Protein AF-O86980-F1 (afdb_monomer_lite)

pLDDT: mean 84.99, std 16.44, range [34.28, 98.44]

InterPro domains:
  IPR008331 Ferritin/DPS domain [PF00210] (1-102)
  IPR009040 Ferritin-like diiron domain [PS50905] (1-106)
  IPR009078 Ferritin-like superfamily [SSF47240] (1-100)
  IPR012347 Ferritin-like [G3DSA:1.20.1260.10] (1-104)

Radius of gyration: 15.47 Å; chains: 1; bounding box: 39×22×38 Å

Secondary structure (DSSP, 8-state):
-HHHHHHHHHHHHHHHHTT-HHHHHHHHHHHHHHHHHHHHHHHHHHTTT-----PPPPPPP---SSHHHHHHHHHHHHHHHHHHHHHHHHHHHHHT---TTSS---

Organism: Mycobacterium tuberculosis (NCBI:txid1773)

Foldseek 3Di:
DQLLLVQLQLLLVVCVVVVNNVSSVVSPVVSVLVVVVVVVVVVVCVVVVHDDDDDDHDDYDNDDPDNVVSVVVNVVVVVVVVVVLVVVCVVCVVVVDDPSPPSDPD

Structure (mmCIF, N/CA/C/O backbone):
data_AF-O86980-F1
#
_entry.id   AF-O86980-F1
#
loop_
_atom_site.group_PDB
_atom_site.id
_atom_site.type_symbol
_atom_site.label_atom_id
_atom_site.label_alt_id
_atom_site.label_comp_id
_atom_site.label_asym_id
_atom_site.label_entity_id
_atom_site.label_seq_id
_atom_site.pdbx_PDB_ins_code
_atom_site.Cartn_x
_atom_site.Cartn_y
_atom_site.Cartn_z
_atom_site.occupancy
_atom_site.B_iso_or_equiv
_atom_site.auth_seq_id
_atom_site.auth_comp_id
_atom_site.auth_asym_id
_atom_site.auth_atom_id
_atom_site.pdbx_PDB_model_num
ATOM 1 N N . GLU A 1 1 ? 2.828 -3.071 -5.930 1.00 89.06 1 GLU A N 1
ATOM 2 C CA . GLU A 1 1 ? 3.318 -1.921 -5.138 1.00 89.06 1 GLU A CA 1
ATOM 3 C C . GLU A 1 1 ? 2.325 -0.762 -5.034 1.00 89.06 1 GLU A C 1
ATOM 5 O O . GLU A 1 1 ? 1.699 -0.651 -3.992 1.00 89.06 1 GLU A O 1
ATOM 10 N N . PHE A 1 2 ? 2.059 0.064 -6.061 1.00 93.50 2 PHE A N 1
ATOM 11 C CA . PHE A 1 2 ? 1.147 1.223 -5.888 1.00 93.50 2 PHE A CA 1
ATOM 12 C C . PHE A 1 2 ? -0.285 0.863 -5.442 1.00 93.50 2 PHE A C 1
ATOM 14 O O . PHE A 1 2 ? -0.807 1.479 -4.514 1.00 93.50 2 PHE A O 1
ATOM 21 N N . THR A 1 3 ? -0.910 -0.154 -6.048 1.00 95.06 3 THR A N 1
ATOM 22 C CA . THR A 1 3 ? -2.221 -0.657 -5.594 1.00 95.06 3 THR A CA 1
ATOM 23 C C . THR A 1 3 ? -2.150 -1.201 -4.158 1.00 95.06 3 THR A C 1
ATOM 25 O O . THR A 1 3 ? -3.076 -0.989 -3.380 1.00 95.06 3 THR A O 1
ATOM 28 N N . ALA A 1 4 ? -1.047 -1.861 -3.779 1.00 93.94 4 ALA A N 1
ATOM 29 C CA . ALA A 1 4 ? -0.853 -2.392 -2.426 1.00 93.94 4 ALA A CA 1
ATOM 30 C C . ALA A 1 4 ? -0.746 -1.258 -1.396 1.00 93.94 4 ALA A C 1
ATOM 32 O O . ALA A 1 4 ? -1.490 -1.255 -0.419 1.00 93.94 4 ALA A O 1
ATOM 33 N N . ALA A 1 5 ? 0.057 -0.227 -1.683 1.00 95.75 5 ALA A N 1
ATOM 34 C CA . ALA A 1 5 ? 0.142 0.981 -0.868 1.00 95.75 5 ALA A CA 1
ATOM 35 C C . ALA A 1 5 ? -1.244 1.610 -0.6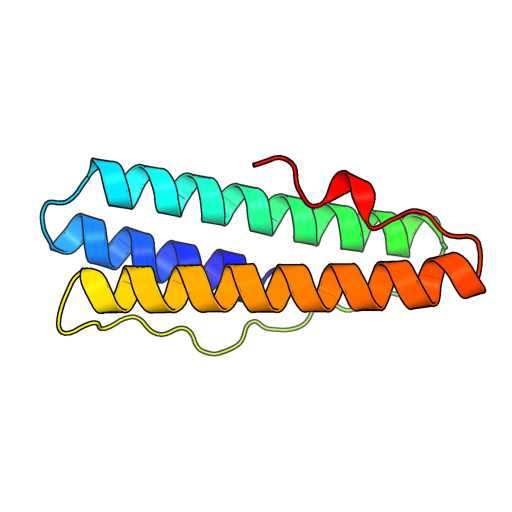44 1.00 95.75 5 ALA A C 1
ATOM 37 O O . ALA A 1 5 ? -1.627 1.900 0.489 1.00 95.75 5 ALA A O 1
ATOM 38 N N . GLN A 1 6 ? -2.036 1.759 -1.711 1.00 97.81 6 GLN A N 1
ATOM 39 C CA . GLN A 1 6 ? -3.392 2.304 -1.617 1.00 97.81 6 GLN A CA 1
ATOM 40 C C . GLN A 1 6 ? -4.332 1.398 -0.800 1.00 97.81 6 GLN A C 1
ATOM 42 O O . GLN A 1 6 ? -5.160 1.897 -0.036 1.00 97.81 6 GLN A O 1
ATOM 47 N N . GLN A 1 7 ? -4.216 0.073 -0.933 1.00 97.69 7 GLN A N 1
ATOM 48 C CA . GLN A 1 7 ? -5.035 -0.876 -0.178 1.00 97.69 7 GLN A CA 1
ATOM 49 C C . GLN A 1 7 ? -4.678 -0.875 1.314 1.00 97.69 7 GLN A C 1
ATOM 51 O O . GLN A 1 7 ? -5.585 -0.942 2.146 1.00 97.69 7 GLN A O 1
ATOM 56 N N . TYR A 1 8 ? -3.398 -0.730 1.665 1.00 97.88 8 TYR A N 1
ATOM 57 C CA . TYR A 1 8 ? -2.967 -0.584 3.054 1.00 97.88 8 TYR A CA 1
ATOM 58 C C . TYR A 1 8 ? -3.456 0.721 3.684 1.00 97.88 8 TYR A C 1
ATOM 60 O O . TYR A 1 8 ? -3.866 0.698 4.843 1.00 97.88 8 TYR A O 1
ATOM 68 N N . VAL A 1 9 ? -3.548 1.824 2.928 1.00 98.25 9 VAL A N 1
ATOM 69 C CA . VAL A 1 9 ? -4.237 3.037 3.412 1.00 98.25 9 VAL A CA 1
ATOM 70 C C . VAL A 1 9 ? -5.703 2.740 3.738 1.00 98.25 9 VAL A C 1
ATOM 72 O O . VAL A 1 9 ? -6.174 3.114 4.809 1.00 98.25 9 VAL A O 1
ATOM 75 N N . ALA A 1 10 ? -6.428 2.041 2.859 1.00 98.06 10 ALA A N 1
ATOM 76 C CA . ALA A 1 10 ? -7.835 1.706 3.102 1.00 98.06 10 ALA A CA 1
ATOM 77 C C . ALA A 1 10 ? -8.020 0.800 4.336 1.00 98.06 10 ALA A C 1
ATOM 79 O O . ALA A 1 10 ? -8.935 1.010 5.132 1.00 98.06 10 ALA A O 1
ATOM 80 N N . ILE A 1 11 ? -7.123 -0.172 4.531 1.00 98.19 11 ILE A N 1
ATOM 81 C CA . ILE A 1 11 ? -7.106 -1.040 5.717 1.00 98.19 11 ILE A CA 1
ATOM 82 C C . ILE A 1 11 ? -6.794 -0.234 6.987 1.00 98.19 11 ILE A C 1
ATOM 84 O O . ILE A 1 11 ? -7.459 -0.418 8.007 1.00 98.19 11 ILE A O 1
ATOM 88 N N . ALA A 1 12 ? -5.822 0.679 6.932 1.00 97.94 12 ALA A N 1
ATOM 89 C CA . ALA A 1 12 ? -5.467 1.538 8.058 1.00 97.94 12 ALA A CA 1
ATOM 90 C C . ALA A 1 12 ? -6.640 2.423 8.493 1.00 97.94 12 ALA A C 1
ATOM 92 O O . ALA A 1 12 ? -6.957 2.471 9.679 1.00 97.94 12 ALA A O 1
ATOM 93 N N . VAL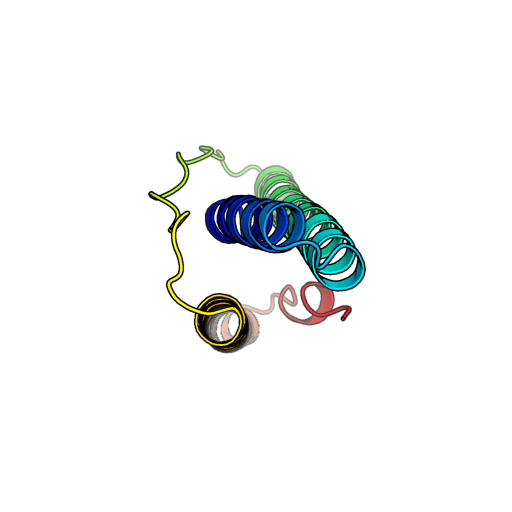 A 1 13 ? -7.321 3.061 7.534 1.00 98.19 13 VAL A N 1
ATOM 94 C CA . VAL A 1 13 ? -8.513 3.887 7.788 1.00 98.19 13 VAL A CA 1
ATOM 95 C C . VAL A 1 13 ? -9.633 3.062 8.420 1.00 98.19 13 VAL A C 1
ATOM 97 O O . VAL A 1 13 ? -10.267 3.523 9.366 1.00 98.19 13 VAL A O 1
ATOM 100 N N . TYR A 1 14 ? -9.854 1.833 7.945 1.00 98.12 14 TYR A N 1
ATOM 101 C CA . TYR A 1 14 ? -10.825 0.932 8.560 1.00 98.12 14 TYR A CA 1
ATOM 102 C C . TYR A 1 14 ? -10.480 0.645 10.031 1.00 98.12 14 TYR A C 1
ATOM 104 O O . TYR A 1 14 ? -11.333 0.816 10.899 1.00 98.12 14 TYR A O 1
ATOM 112 N N . PHE A 1 15 ? -9.232 0.283 10.346 1.00 98.00 15 PHE A N 1
ATOM 113 C CA . PHE A 1 15 ? -8.835 0.039 11.738 1.00 98.00 15 PHE A CA 1
ATOM 114 C C . PHE A 1 15 ? -8.929 1.280 12.624 1.00 98.00 15 PHE A C 1
ATOM 116 O O . PHE A 1 15 ? -9.276 1.159 13.797 1.00 98.00 15 PHE A O 1
ATOM 123 N N . ASP A 1 16 ? -8.652 2.460 12.077 1.00 97.19 16 ASP A N 1
ATOM 124 C CA . ASP A 1 16 ? -8.793 3.723 12.802 1.00 97.19 16 ASP A CA 1
ATOM 125 C C . ASP A 1 16 ? -10.269 4.002 13.135 1.00 97.19 16 ASP A C 1
ATOM 127 O O . ASP A 1 16 ? -10.588 4.427 14.242 1.00 97.19 16 ASP A O 1
ATOM 131 N N . SER A 1 17 ? -11.185 3.669 12.215 1.00 96.94 17 SER A N 1
ATOM 132 C CA . SER A 1 17 ? -12.634 3.790 12.437 1.00 96.94 17 SER A CA 1
ATOM 133 C C . SER A 1 17 ? -13.217 2.780 13.434 1.00 96.94 17 SER A C 1
ATOM 135 O O . SER A 1 17 ? -14.286 3.025 13.984 1.00 96.94 17 SER A O 1
ATOM 137 N N . GLU A 1 18 ? -12.512 1.676 13.692 1.00 96.94 18 GLU A N 1
ATOM 138 C CA . GLU A 1 18 ? -12.905 0.614 14.632 1.00 96.94 18 GLU A CA 1
ATOM 139 C C . GLU A 1 18 ? -12.207 0.744 16.003 1.00 96.94 18 GLU A C 1
ATOM 141 O O . GLU A 1 18 ? -12.162 -0.219 16.770 1.00 96.94 18 GLU A O 1
ATOM 146 N N . ASP A 1 19 ? -11.622 1.908 16.315 1.00 97.19 19 ASP A N 1
ATOM 147 C CA . ASP A 1 19 ? -10.871 2.171 17.552 1.00 97.19 19 ASP A CA 1
ATOM 148 C C . ASP A 1 19 ? -9.677 1.208 17.771 1.00 97.19 19 ASP A C 1
ATOM 150 O O . ASP A 1 19 ? -9.318 0.852 18.899 1.00 97.19 19 ASP A O 1
ATOM 154 N N . LEU A 1 20 ? -9.007 0.798 16.684 1.00 96.00 20 LEU A N 1
ATOM 155 C CA . LEU A 1 20 ? -7.831 -0.088 16.684 1.00 96.00 20 LEU A CA 1
ATOM 156 C C . LEU A 1 20 ? -6.549 0.650 16.229 1.00 96.00 20 LEU A C 1
ATOM 158 O O . LEU A 1 20 ? -5.912 0.261 15.242 1.00 96.00 20 LEU A O 1
ATOM 162 N N . PRO A 1 21 ? -6.087 1.679 16.966 1.00 96.56 21 PRO A N 1
ATOM 163 C CA . PRO A 1 21 ? -5.065 2.624 16.499 1.00 96.56 21 PRO A CA 1
ATOM 164 C C . PRO A 1 21 ? -3.684 1.996 16.272 1.00 96.56 21 PRO A C 1
ATOM 166 O O . PRO A 1 21 ? -2.915 2.453 15.429 1.00 96.56 21 PRO A O 1
ATOM 169 N N . GLN A 1 22 ? -3.350 0.926 16.999 1.00 97.44 22 GLN A N 1
ATOM 170 C CA . GLN A 1 22 ? -2.064 0.241 16.830 1.00 97.44 22 GLN A CA 1
ATOM 171 C C . GLN A 1 22 ? -2.001 -0.518 15.500 1.00 97.44 22 GLN A C 1
ATOM 173 O O . GLN A 1 22 ? -0.959 -0.514 14.845 1.00 97.44 22 GLN A O 1
ATOM 178 N N . LEU A 1 23 ? -3.120 -1.122 15.083 1.00 95.81 23 LEU A N 1
ATOM 179 C CA . LEU A 1 23 ? -3.232 -1.758 13.772 1.00 95.81 23 LEU A CA 1
ATOM 180 C C . LEU A 1 23 ? -3.272 -0.698 12.672 1.00 95.81 23 LEU A C 1
ATOM 182 O O . LEU A 1 23 ? -2.540 -0.823 11.695 1.00 95.81 23 LEU A O 1
ATOM 186 N N . ALA A 1 24 ? -4.035 0.382 12.864 1.00 97.94 24 ALA A N 1
ATOM 187 C CA . ALA A 1 24 ? -4.062 1.499 11.923 1.00 97.94 24 ALA A CA 1
ATOM 188 C C . ALA A 1 24 ? -2.653 2.057 11.665 1.00 97.94 24 ALA A C 1
ATOM 190 O O . ALA A 1 24 ? -2.218 2.150 10.519 1.00 97.94 24 ALA A O 1
ATOM 191 N N . LYS A 1 25 ? -1.890 2.337 12.731 1.00 98.12 25 LYS A N 1
ATOM 192 C CA . LYS A 1 25 ? -0.504 2.815 12.637 1.00 98.12 25 LYS A CA 1
ATOM 193 C C . LYS A 1 25 ? 0.390 1.863 11.841 1.00 98.12 25 LYS A C 1
ATOM 195 O O . LYS A 1 25 ? 1.172 2.331 11.018 1.00 98.12 25 LYS A O 1
ATOM 200 N N . HIS A 1 26 ? 0.282 0.558 12.088 1.00 96.75 26 HIS A N 1
ATOM 201 C CA . HIS A 1 26 ? 1.053 -0.449 11.363 1.00 96.75 26 HIS A CA 1
ATOM 202 C C . HIS A 1 26 ? 0.725 -0.444 9.862 1.00 96.75 26 HIS A C 1
ATOM 204 O O . HIS A 1 26 ? 1.629 -0.397 9.033 1.00 96.75 26 HIS A O 1
ATOM 210 N N . PHE A 1 27 ? -0.555 -0.399 9.489 1.00 97.38 27 PHE A N 1
ATOM 211 C CA . PHE A 1 27 ? -0.936 -0.376 8.076 1.00 97.38 27 PHE A CA 1
ATOM 212 C C . PHE A 1 27 ? -0.616 0.953 7.380 1.00 97.38 27 PHE A C 1
ATOM 214 O O . PHE A 1 27 ? -0.279 0.954 6.198 1.00 97.38 27 PHE A O 1
ATOM 221 N N . TYR A 1 28 ? -0.608 2.079 8.100 1.00 98.44 28 TYR A N 1
ATOM 222 C CA . TYR A 1 28 ? -0.077 3.331 7.556 1.00 98.44 28 TYR A CA 1
ATOM 223 C C . TYR A 1 28 ? 1.427 3.247 7.261 1.00 98.44 28 TYR A C 1
ATOM 225 O O . TYR A 1 28 ? 1.857 3.759 6.227 1.00 98.44 28 TYR A O 1
ATOM 233 N N . SER A 1 29 ? 2.236 2.606 8.117 1.00 97.50 29 SER A N 1
ATOM 234 C CA . SER A 1 29 ? 3.662 2.412 7.813 1.00 97.50 29 SER A CA 1
ATOM 235 C C . SER A 1 29 ? 3.870 1.459 6.636 1.00 97.50 29 SER A C 1
ATOM 237 O O . SER A 1 29 ? 4.6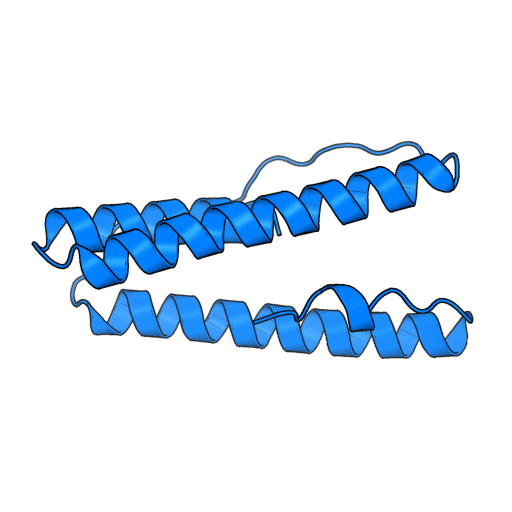34 1.796 5.736 1.00 97.50 29 SER A O 1
ATOM 239 N N . GLN A 1 30 ? 3.116 0.356 6.576 1.00 94.62 30 GLN A N 1
ATOM 240 C CA . GLN A 1 30 ? 3.150 -0.578 5.442 1.00 94.62 30 GLN A CA 1
ATOM 241 C C . GLN A 1 30 ? 2.791 0.117 4.117 1.00 94.62 30 GLN A C 1
ATOM 243 O O . GLN A 1 30 ? 3.460 -0.065 3.105 1.00 94.62 30 GLN A O 1
ATOM 248 N N . ALA A 1 31 ? 1.793 1.008 4.115 1.00 96.38 31 ALA A N 1
ATOM 249 C CA . ALA A 1 31 ? 1.450 1.789 2.926 1.00 96.38 31 ALA A CA 1
ATOM 250 C C . ALA A 1 31 ? 2.607 2.676 2.425 1.00 96.38 31 ALA A C 1
ATOM 252 O O . ALA A 1 31 ? 2.795 2.840 1.217 1.00 96.38 31 ALA A O 1
ATOM 253 N N . VAL A 1 32 ? 3.377 3.268 3.343 1.00 97.44 32 VAL A N 1
ATOM 254 C CA . VAL A 1 32 ? 4.547 4.091 3.000 1.00 97.44 32 VAL A CA 1
ATOM 255 C C . VAL A 1 32 ? 5.685 3.226 2.461 1.00 97.44 32 VAL A C 1
ATOM 257 O O . VAL A 1 32 ? 6.310 3.614 1.474 1.00 97.44 32 VAL A O 1
ATOM 260 N N . GLU A 1 33 ? 5.931 2.067 3.068 1.00 91.94 33 GLU A N 1
ATOM 261 C CA . GLU A 1 33 ? 6.931 1.097 2.607 1.00 91.94 33 GLU A CA 1
ATOM 262 C C . GLU A 1 33 ? 6.646 0.647 1.172 1.00 91.94 33 GLU A C 1
ATOM 264 O O . GLU A 1 33 ? 7.497 0.829 0.301 1.00 91.94 33 GLU A O 1
ATOM 269 N N . GLU A 1 34 ? 5.417 0.226 0.866 1.00 91.69 34 GLU A N 1
ATOM 270 C CA . GLU A 1 34 ? 5.066 -0.198 -0.496 1.00 91.69 34 GLU A CA 1
ATOM 271 C C . GLU A 1 34 ? 5.149 0.925 -1.523 1.00 91.69 34 GLU A C 1
ATOM 273 O O . GLU A 1 34 ? 5.519 0.727 -2.686 1.00 91.69 34 GLU A O 1
ATOM 278 N N . ARG A 1 35 ? 4.833 2.153 -1.107 1.00 94.12 35 ARG A N 1
ATOM 279 C CA . ARG A 1 35 ? 5.034 3.311 -1.972 1.00 94.12 35 ARG A CA 1
ATOM 280 C C . ARG A 1 35 ? 6.522 3.515 -2.258 1.00 94.12 35 ARG A C 1
ATOM 282 O O . ARG A 1 35 ? 6.871 3.839 -3.391 1.00 94.12 35 ARG A O 1
ATOM 289 N N . ASN A 1 36 ? 7.393 3.337 -1.268 1.00 90.94 36 ASN A N 1
ATOM 290 C CA . ASN A 1 36 ? 8.837 3.438 -1.460 1.00 90.94 36 ASN A CA 1
ATOM 291 C C . ASN A 1 36 ? 9.357 2.321 -2.374 1.00 90.94 36 ASN A C 1
ATOM 293 O O . ASN A 1 36 ? 10.141 2.622 -3.273 1.00 90.94 36 ASN A O 1
ATOM 297 N N . HIS A 1 37 ? 8.860 1.088 -2.239 1.00 87.44 37 HIS A N 1
ATOM 298 C CA . HIS A 1 37 ? 9.172 -0.012 -3.159 1.00 87.44 37 HIS A CA 1
ATOM 299 C C . HIS A 1 37 ? 8.797 0.332 -4.604 1.00 87.44 37 HIS A C 1
ATOM 301 O O . HIS A 1 37 ? 9.615 0.202 -5.517 1.00 87.44 37 HIS A O 1
ATOM 307 N N . ALA A 1 38 ? 7.592 0.870 -4.819 1.00 90.69 38 ALA A N 1
ATOM 308 C CA . ALA A 1 38 ? 7.158 1.318 -6.139 1.00 90.69 38 ALA A CA 1
ATOM 309 C C . ALA A 1 38 ? 8.099 2.387 -6.723 1.00 90.69 38 ALA A C 1
ATOM 311 O O . ALA A 1 38 ? 8.464 2.332 -7.897 1.00 90.69 38 ALA A O 1
ATOM 312 N N . MET A 1 39 ? 8.526 3.350 -5.899 1.00 92.88 39 MET A N 1
ATOM 313 C CA . MET A 1 39 ? 9.455 4.399 -6.325 1.00 92.88 39 MET A CA 1
ATOM 314 C C . MET A 1 39 ? 10.855 3.858 -6.634 1.00 92.88 39 MET A C 1
ATOM 316 O O . MET A 1 39 ? 11.477 4.323 -7.587 1.00 92.88 39 MET A O 1
ATOM 320 N N . MET A 1 40 ? 11.339 2.868 -5.879 1.0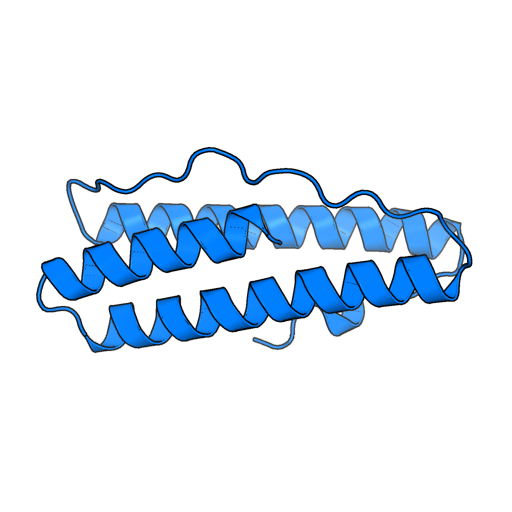0 87.38 40 MET A N 1
ATOM 321 C CA . MET A 1 40 ? 12.604 2.186 -6.171 1.00 87.38 40 MET A CA 1
ATOM 322 C C . MET A 1 40 ? 12.558 1.492 -7.536 1.00 87.38 40 MET A C 1
ATOM 324 O O . MET A 1 40 ? 13.496 1.635 -8.318 1.00 87.38 40 MET A O 1
ATOM 328 N N . LEU A 1 41 ? 11.453 0.812 -7.863 1.00 85.88 41 LEU A N 1
ATOM 329 C CA . LEU A 1 41 ? 11.268 0.187 -9.176 1.00 85.88 41 LEU A CA 1
ATOM 330 C C . LEU A 1 41 ? 11.253 1.226 -10.305 1.00 85.88 41 LEU A C 1
ATOM 332 O O . LEU A 1 41 ? 11.896 1.030 -11.334 1.00 85.88 41 LEU A O 1
ATOM 336 N N . VAL A 1 42 ? 10.558 2.350 -10.112 1.00 89.75 42 VAL A N 1
ATOM 337 C CA . VAL A 1 42 ? 10.552 3.452 -11.087 1.00 89.75 42 VAL A CA 1
ATOM 338 C C . VAL A 1 42 ? 11.970 3.967 -11.328 1.00 89.75 42 VAL A C 1
ATOM 340 O O . VAL A 1 42 ? 12.377 4.080 -12.483 1.00 89.75 42 VAL A O 1
ATOM 343 N N . GLN A 1 43 ? 12.735 4.235 -10.266 1.00 87.75 43 GLN A N 1
ATOM 344 C CA . GLN A 1 43 ? 14.115 4.708 -10.395 1.00 87.75 43 GLN A CA 1
ATOM 345 C C . GLN A 1 43 ? 14.987 3.691 -11.137 1.00 87.75 43 GLN A C 1
ATOM 347 O O . GLN A 1 43 ? 15.696 4.052 -12.068 1.00 87.75 43 GLN A O 1
ATOM 352 N N . HIS A 1 44 ? 14.865 2.412 -10.790 1.00 84.12 44 HIS A N 1
ATOM 353 C CA . HIS A 1 44 ? 15.607 1.333 -11.431 1.00 84.12 44 HIS A CA 1
ATOM 354 C C . HIS A 1 44 ? 15.369 1.247 -12.950 1.00 84.12 44 HIS A C 1
ATOM 356 O O . HIS A 1 44 ? 16.301 0.974 -13.710 1.00 84.12 44 HIS A O 1
ATOM 362 N N . LEU A 1 45 ? 14.126 1.458 -13.397 1.00 87.69 45 LEU A N 1
ATOM 363 C CA . LEU A 1 45 ? 13.783 1.478 -14.822 1.00 87.69 45 LEU A CA 1
ATOM 364 C C . LEU A 1 45 ? 14.353 2.719 -15.521 1.00 87.69 45 LEU A C 1
ATOM 366 O O . LEU A 1 45 ? 14.868 2.612 -16.633 1.00 87.69 45 LEU A O 1
ATOM 370 N N . LEU A 1 46 ? 14.294 3.882 -14.865 1.00 88.56 46 LEU A N 1
ATOM 371 C CA . LEU A 1 46 ? 14.874 5.121 -15.388 1.00 88.56 46 LEU A CA 1
A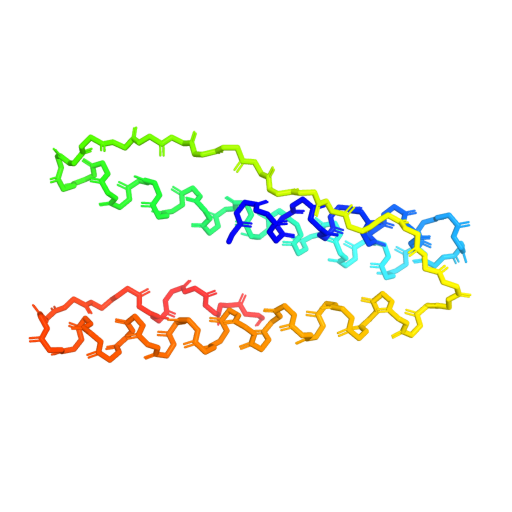TOM 372 C C . LEU A 1 46 ? 16.398 5.026 -15.528 1.00 88.56 46 LEU A C 1
ATOM 374 O O . LEU A 1 46 ? 16.933 5.469 -16.539 1.00 88.56 46 LEU A O 1
ATOM 378 N N . ASP A 1 47 ? 17.085 4.385 -14.577 1.00 88.44 47 ASP A N 1
ATOM 379 C CA . ASP A 1 47 ? 18.539 4.160 -14.618 1.00 88.44 47 ASP A CA 1
ATOM 380 C C . ASP A 1 47 ? 18.978 3.267 -15.798 1.00 88.44 47 ASP A C 1
ATOM 382 O O . ASP A 1 47 ? 20.161 3.202 -16.128 1.00 88.44 47 ASP A O 1
ATOM 386 N N . ARG A 1 48 ? 18.029 2.578 -16.447 1.00 89.88 48 ARG A N 1
ATOM 387 C CA . ARG A 1 48 ? 18.226 1.751 -17.651 1.00 89.88 48 ARG A CA 1
ATOM 388 C C . ARG A 1 48 ? 17.789 2.458 -18.940 1.00 89.88 48 ARG A C 1
ATOM 390 O O . ARG A 1 48 ? 17.608 1.795 -19.959 1.00 89.88 48 ARG A O 1
ATOM 397 N N . ASP A 1 49 ? 17.577 3.775 -18.893 1.00 91.31 49 ASP A N 1
ATOM 398 C CA . ASP A 1 49 ? 17.079 4.601 -20.004 1.00 91.31 49 ASP A CA 1
ATOM 399 C C . ASP A 1 49 ? 15.735 4.108 -20.588 1.00 91.31 49 ASP A C 1
ATOM 401 O O . ASP A 1 49 ? 15.391 4.368 -21.747 1.00 91.31 49 ASP A O 1
ATOM 405 N N . LEU A 1 50 ? 14.932 3.399 -19.784 1.00 89.81 50 LEU A N 1
ATOM 406 C CA . LEU A 1 50 ? 13.608 2.942 -20.194 1.00 89.81 50 LEU A CA 1
ATOM 407 C C . LEU A 1 50 ? 12.582 4.063 -20.018 1.00 89.81 50 LEU A C 1
ATOM 409 O O . LEU A 1 50 ? 12.545 4.771 -19.010 1.00 89.81 50 LEU A O 1
ATOM 413 N N . ARG A 1 51 ? 11.675 4.199 -20.990 1.00 91.88 51 ARG A N 1
ATOM 414 C CA . ARG A 1 51 ? 10.517 5.085 -20.851 1.00 91.88 51 ARG A CA 1
ATOM 415 C C . ARG A 1 51 ? 9.520 4.462 -19.873 1.00 91.88 51 ARG A C 1
ATOM 417 O O . ARG A 1 51 ? 8.910 3.445 -20.189 1.00 91.88 51 ARG A O 1
ATOM 424 N N . VAL A 1 52 ? 9.323 5.105 -18.724 1.00 91.88 52 VAL A N 1
ATOM 425 C CA . VAL A 1 52 ? 8.388 4.653 -17.685 1.00 91.88 52 VAL A CA 1
ATOM 426 C C . VAL A 1 52 ? 7.056 5.393 -17.801 1.00 91.88 52 VAL A C 1
ATOM 428 O O . VAL A 1 52 ? 7.017 6.622 -17.835 1.00 91.88 52 VAL A O 1
ATOM 431 N N . GLU A 1 53 ? 5.959 4.642 -17.834 1.00 93.56 53 GLU A N 1
ATOM 432 C CA . GLU A 1 53 ? 4.601 5.151 -17.645 1.00 93.56 53 GLU A CA 1
ATOM 433 C C . GLU A 1 53 ? 4.116 4.735 -16.254 1.00 93.56 53 GLU A C 1
ATOM 435 O O . GLU A 1 53 ? 4.253 3.573 -15.872 1.00 93.56 53 GLU A O 1
ATOM 440 N N . ILE A 1 54 ? 3.574 5.682 -15.485 1.00 92.56 54 ILE A N 1
ATOM 441 C CA . ILE A 1 54 ? 3.012 5.388 -14.165 1.00 92.56 54 ILE A CA 1
ATOM 442 C C . ILE A 1 54 ? 1.538 5.019 -14.344 1.00 92.56 54 ILE A C 1
ATOM 444 O O . ILE A 1 54 ? 0.758 5.881 -14.762 1.00 92.56 54 ILE A O 1
ATOM 448 N N . PRO A 1 55 ? 1.138 3.772 -14.041 1.00 89.25 55 PRO A N 1
ATOM 449 C CA . PRO A 1 55 ? -0.245 3.355 -14.193 1.00 89.25 55 PRO A CA 1
ATOM 450 C C . PRO A 1 55 ? -1.132 3.977 -13.109 1.00 89.25 55 PRO A C 1
ATOM 452 O O . PRO A 1 55 ? -0.667 4.387 -12.041 1.00 89.25 55 PRO A O 1
ATOM 455 N N . GLY A 1 56 ? -2.439 4.002 -13.372 1.00 94.81 56 GLY A N 1
ATOM 456 C CA . GLY A 1 56 ? -3.428 4.205 -12.316 1.00 94.81 56 GLY A CA 1
ATOM 457 C C . GLY A 1 56 ? -3.398 3.066 -11.291 1.00 94.81 56 GLY A C 1
ATOM 458 O O . GLY A 1 56 ? -2.850 1.995 -11.549 1.00 94.81 56 GLY A O 1
ATOM 459 N N . VAL A 1 57 ? -4.003 3.300 -10.128 1.00 95.06 57 VAL A N 1
ATOM 460 C CA . VAL A 1 57 ? -4.205 2.261 -9.108 1.00 95.06 57 VAL A CA 1
ATOM 461 C C . VAL A 1 57 ? -5.537 1.553 -9.317 1.00 95.06 57 VAL A C 1
ATOM 463 O O . VAL A 1 57 ? -6.513 2.174 -9.749 1.00 95.06 57 VAL A O 1
ATOM 466 N N . ASP A 1 58 ? -5.588 0.267 -8.979 1.00 93.88 58 ASP A N 1
ATOM 467 C CA . ASP A 1 58 ? -6.844 -0.479 -8.994 1.00 93.88 58 ASP A CA 1
ATOM 468 C C . ASP A 1 58 ? -7.792 0.000 -7.890 1.00 93.88 58 ASP A C 1
ATOM 470 O O . ASP A 1 58 ? -7.420 0.705 -6.946 1.00 93.88 58 ASP A O 1
ATOM 474 N N . THR A 1 59 ? -9.054 -0.416 -7.996 1.00 95.12 59 THR A N 1
ATOM 475 C CA . THR A 1 59 ? -10.037 -0.149 -6.945 1.00 95.12 59 THR A CA 1
ATOM 476 C C . THR A 1 59 ? -9.664 -0.912 -5.677 1.00 95.12 59 THR A C 1
ATOM 478 O O . THR A 1 59 ? -9.480 -2.126 -5.709 1.00 95.12 59 THR A O 1
ATOM 481 N N . VAL A 1 60 ? -9.617 -0.201 -4.551 1.00 96.56 60 VAL A N 1
ATOM 482 C CA . VAL A 1 60 ? -9.325 -0.785 -3.237 1.00 96.56 60 VAL A CA 1
ATOM 483 C C . VAL A 1 60 ? -10.599 -1.115 -2.466 1.00 96.56 60 VAL A C 1
ATOM 485 O O . VAL A 1 60 ? -11.620 -0.425 -2.565 1.00 96.56 60 VAL A O 1
ATOM 488 N N . ARG A 1 61 ? -10.542 -2.171 -1.654 1.00 97.19 61 ARG A N 1
ATOM 489 C CA . ARG A 1 61 ? -11.609 -2.546 -0.727 1.00 97.19 61 ARG A CA 1
ATOM 490 C C . ARG A 1 61 ? -11.534 -1.664 0.517 1.00 97.19 61 ARG A C 1
ATOM 492 O O . ARG A 1 61 ? -10.539 -1.689 1.231 1.00 97.19 61 ARG A O 1
ATOM 499 N N . ASN A 1 62 ? -12.601 -0.914 0.782 1.00 96.50 62 ASN A N 1
ATOM 500 C CA . ASN A 1 62 ? -12.683 0.013 1.919 1.00 96.50 62 ASN A CA 1
ATOM 501 C C . ASN A 1 62 ? -13.534 -0.520 3.081 1.00 96.50 62 ASN A C 1
ATOM 503 O O . ASN A 1 62 ? -13.421 -0.031 4.198 1.00 96.50 62 ASN A O 1
ATOM 507 N N . GLN A 1 63 ? -14.419 -1.485 2.816 1.00 94.81 63 GLN A N 1
ATOM 508 C CA . GLN A 1 63 ? -15.397 -1.973 3.787 1.00 94.81 63 GLN A CA 1
ATOM 509 C C . GLN A 1 63 ? -15.113 -3.423 4.170 1.00 94.81 63 GLN A C 1
ATOM 511 O O . GLN A 1 63 ? -14.880 -4.283 3.307 1.00 94.81 63 GLN A O 1
ATOM 516 N N . PHE A 1 64 ? -15.173 -3.683 5.471 1.00 96.12 64 PHE A N 1
ATOM 517 C CA . PHE A 1 64 ? -14.938 -4.986 6.072 1.00 96.12 64 PHE A CA 1
ATOM 518 C C . PHE A 1 64 ? -15.960 -5.207 7.179 1.00 96.12 64 PHE A C 1
ATOM 520 O O . PHE A 1 64 ? -16.150 -4.339 8.027 1.00 96.12 64 PHE A O 1
ATOM 527 N N . ASP A 1 65 ? -16.589 -6.381 7.194 1.00 94.00 65 ASP A N 1
ATOM 528 C CA . ASP A 1 65 ? -17.585 -6.704 8.220 1.00 94.00 65 ASP A CA 1
ATOM 529 C C . ASP A 1 65 ? -16.921 -7.024 9.565 1.00 94.00 65 ASP A C 1
ATOM 531 O O . ASP A 1 65 ? -17.550 -6.953 10.622 1.00 94.00 65 ASP A O 1
ATOM 535 N N . ARG A 1 66 ? -15.653 -7.456 9.533 1.00 94.81 66 ARG A N 1
ATOM 536 C CA . ARG A 1 66 ? -14.876 -7.845 10.714 1.00 94.81 66 ARG A CA 1
ATOM 537 C C . ARG A 1 66 ? -13.392 -7.510 10.534 1.00 94.81 66 ARG A C 1
ATOM 539 O O . ARG A 1 66 ? -12.854 -7.794 9.461 1.00 94.81 66 ARG A O 1
ATOM 546 N N . PRO A 1 67 ? -12.677 -7.130 11.612 1.00 92.94 67 PRO A N 1
ATOM 547 C CA . PRO A 1 67 ? -11.226 -6.908 11.606 1.00 92.94 67 PRO A CA 1
ATOM 548 C C . PRO A 1 67 ? -10.399 -8.021 10.957 1.00 92.94 67 PRO A C 1
ATOM 550 O O . PRO A 1 67 ? -9.457 -7.771 10.207 1.00 92.94 67 PRO A O 1
ATOM 553 N N . ARG A 1 68 ? -10.795 -9.277 11.185 1.00 95.19 68 ARG A N 1
ATOM 554 C CA . ARG A 1 68 ? -10.129 -10.452 10.606 1.00 95.19 68 ARG A CA 1
ATOM 555 C C . ARG A 1 68 ? -10.146 -10.485 9.074 1.00 95.19 68 ARG A C 1
ATOM 557 O O . ARG A 1 68 ? -9.292 -11.136 8.492 1.00 95.19 68 ARG A O 1
ATOM 564 N N . GLU A 1 69 ? -11.121 -9.848 8.424 1.00 96.44 69 GLU A N 1
ATOM 565 C CA . GLU A 1 69 ? -11.210 -9.824 6.960 1.00 96.44 69 GLU A CA 1
ATOM 566 C C . GLU A 1 69 ? -10.202 -8.856 6.356 1.00 96.44 69 GLU A C 1
ATOM 568 O O . GLU A 1 69 ? -9.596 -9.178 5.339 1.00 96.44 69 GLU A O 1
ATOM 573 N N . ALA A 1 70 ? -9.982 -7.713 7.009 1.00 95.19 70 ALA A N 1
ATOM 574 C CA . ALA A 1 70 ? -8.934 -6.776 6.627 1.00 95.19 70 ALA A CA 1
ATOM 575 C C . ALA A 1 70 ? -7.543 -7.412 6.793 1.00 95.19 70 ALA A C 1
ATOM 577 O O . ALA A 1 70 ? -6.715 -7.326 5.892 1.00 95.19 70 ALA A O 1
ATOM 578 N N . LEU A 1 71 ? -7.321 -8.144 7.894 1.00 94.00 71 LEU A N 1
ATOM 579 C CA . LEU A 1 71 ? -6.082 -8.905 8.105 1.00 94.00 71 LEU A CA 1
ATOM 580 C C . LEU A 1 71 ? -5.900 -10.035 7.084 1.00 94.00 71 LEU A C 1
ATOM 582 O O . LEU A 1 71 ? -4.799 -10.244 6.588 1.00 94.00 71 LEU A O 1
ATOM 586 N N . ALA A 1 72 ? -6.968 -10.769 6.762 1.00 95.62 72 ALA A N 1
ATOM 587 C CA . ALA A 1 72 ? -6.909 -11.827 5.758 1.00 95.62 72 ALA A CA 1
ATOM 588 C C . ALA A 1 72 ? -6.593 -11.269 4.364 1.00 95.62 72 ALA A C 1
ATOM 590 O O . ALA A 1 72 ? -5.828 -11.890 3.633 1.00 95.62 72 ALA A O 1
ATOM 591 N N . LEU A 1 73 ? -7.146 -10.099 4.019 1.00 95.50 73 LEU A N 1
ATOM 592 C CA . LEU A 1 73 ? -6.818 -9.406 2.777 1.00 95.50 73 LEU A CA 1
ATOM 593 C C . LEU A 1 73 ? -5.340 -9.005 2.745 1.00 95.50 73 LEU A C 1
ATOM 595 O O . LEU A 1 73 ? -4.668 -9.313 1.770 1.00 95.50 73 LEU A O 1
ATOM 599 N N . ALA A 1 74 ? -4.826 -8.380 3.808 1.00 92.12 74 ALA A N 1
ATOM 600 C CA . ALA A 1 74 ? -3.413 -8.005 3.894 1.00 92.12 74 ALA A CA 1
ATOM 601 C C . ALA A 1 74 ? -2.481 -9.216 3.712 1.00 92.12 74 ALA A C 1
ATOM 603 O O . ALA A 1 74 ? -1.565 -9.182 2.897 1.00 92.12 74 ALA A O 1
ATOM 604 N N . LEU A 1 75 ? -2.772 -10.326 4.397 1.00 92.06 75 LEU A N 1
ATOM 605 C CA . LEU A 1 75 ? -1.982 -11.554 4.283 1.00 92.06 75 LEU A CA 1
ATOM 606 C C . LEU A 1 75 ? -1.997 -12.138 2.860 1.00 92.06 75 LEU A C 1
ATOM 608 O O . LEU A 1 75 ? -0.997 -12.684 2.395 1.00 92.06 75 LEU A O 1
ATOM 612 N N . ASP A 1 76 ? -3.133 -12.067 2.168 1.00 92.00 76 ASP A N 1
ATOM 613 C CA . ASP A 1 76 ? -3.242 -12.523 0.780 1.00 92.00 76 ASP A CA 1
ATOM 614 C C . ASP A 1 76 ? -2.427 -11.639 -0.179 1.00 92.00 76 ASP A C 1
ATOM 616 O O . ASP A 1 76 ? -1.785 -12.140 -1.108 1.00 92.00 76 ASP A O 1
ATOM 620 N N . GLN A 1 77 ? -2.374 -10.332 0.092 1.00 88.75 77 GLN A N 1
ATOM 621 C CA . GLN A 1 77 ? -1.526 -9.401 -0.649 1.00 88.75 77 GLN A CA 1
ATOM 622 C C . GLN A 1 77 ? -0.041 -9.707 -0.447 1.00 88.75 77 GLN A C 1
ATOM 624 O O . GLN A 1 77 ? 0.672 -9.847 -1.439 1.00 88.75 77 GLN A O 1
ATOM 629 N N . GLU A 1 78 ? 0.416 -9.904 0.792 1.00 85.88 78 GLU A N 1
ATOM 630 C CA . GLU A 1 78 ? 1.809 -10.277 1.086 1.00 85.88 78 GLU A CA 1
ATOM 631 C C . GLU A 1 78 ? 2.218 -11.583 0.394 1.00 85.88 78 GLU A C 1
ATOM 633 O O . GLU A 1 78 ? 3.308 -11.684 -0.178 1.00 85.88 78 GLU A O 1
ATOM 638 N N . ARG A 1 79 ? 1.335 -12.590 0.389 1.00 85.50 79 ARG A N 1
ATOM 639 C CA . ARG A 1 79 ? 1.570 -13.851 -0.333 1.00 85.50 79 ARG A CA 1
ATOM 640 C C . ARG A 1 79 ? 1.685 -13.625 -1.833 1.00 85.50 79 ARG A C 1
ATOM 642 O O . ARG A 1 79 ? 2.599 -14.152 -2.460 1.00 85.50 79 ARG A O 1
ATOM 649 N N . THR A 1 80 ? 0.800 -12.806 -2.395 1.00 82.94 80 THR A N 1
ATOM 650 C CA . THR A 1 80 ? 0.824 -12.475 -3.823 1.00 82.94 80 THR A CA 1
ATOM 651 C C . THR A 1 80 ? 2.119 -11.762 -4.210 1.00 82.94 80 THR A C 1
ATOM 653 O O . THR A 1 80 ? 2.722 -12.114 -5.226 1.00 82.94 80 THR A O 1
ATOM 656 N N . VAL A 1 81 ? 2.573 -10.798 -3.402 1.00 74.69 81 VAL A N 1
ATOM 657 C CA . VAL A 1 81 ? 3.853 -10.097 -3.600 1.00 74.69 81 VAL A CA 1
ATOM 658 C C . VAL A 1 81 ? 5.018 -11.081 -3.500 1.00 74.69 81 VAL A C 1
ATOM 660 O O . VAL A 1 81 ? 5.853 -11.126 -4.400 1.00 74.69 81 VAL A O 1
ATOM 663 N N . THR A 1 82 ? 5.026 -11.952 -2.490 1.00 76.62 82 THR A N 1
ATOM 664 C CA . THR A 1 82 ? 6.065 -12.983 -2.316 1.00 76.62 82 THR A CA 1
ATOM 665 C C . THR A 1 82 ? 6.164 -13.901 -3.542 1.00 76.62 82 THR A C 1
ATOM 667 O O . THR A 1 82 ? 7.256 -14.160 -4.051 1.00 76.62 82 THR A O 1
ATOM 670 N N . ASP A 1 83 ? 5.028 -14.338 -4.090 1.00 74.19 83 ASP A N 1
ATOM 671 C CA . ASP A 1 83 ? 4.984 -15.167 -5.300 1.00 74.19 83 ASP A CA 1
ATOM 672 C C . ASP A 1 83 ? 5.422 -14.401 -6.561 1.00 74.19 83 ASP A C 1
ATOM 674 O O . ASP A 1 83 ? 5.975 -14.979 -7.504 1.00 74.19 83 ASP A O 1
ATOM 678 N N . GLN A 1 84 ? 5.154 -13.095 -6.631 1.00 70.94 84 GLN A N 1
ATOM 679 C CA . GLN A 1 84 ? 5.620 -12.232 -7.719 1.00 70.94 84 GLN A CA 1
ATOM 680 C C . GLN A 1 84 ? 7.133 -12.016 -7.649 1.00 70.94 84 GLN A C 1
ATOM 682 O O . GLN A 1 84 ? 7.797 -12.191 -8.669 1.00 70.94 84 GLN A O 1
ATOM 687 N N . VAL A 1 85 ? 7.687 -11.737 -6.466 1.00 67.25 85 VAL A N 1
ATOM 688 C CA . VAL A 1 85 ? 9.137 -11.621 -6.244 1.00 67.25 85 VAL A CA 1
ATOM 689 C C . VAL A 1 85 ? 9.837 -12.941 -6.542 1.00 67.25 85 VAL A C 1
ATOM 691 O O . VAL A 1 85 ? 10.868 -12.943 -7.215 1.00 67.25 85 VAL A O 1
ATOM 694 N N . GLY A 1 86 ? 9.266 -14.077 -6.132 1.00 65.00 86 GLY A N 1
ATOM 695 C CA . GLY A 1 86 ? 9.801 -15.399 -6.464 1.00 65.00 86 GLY A CA 1
ATOM 696 C C . GLY A 1 86 ? 9.890 -15.630 -7.976 1.00 65.00 86 GLY A C 1
ATOM 697 O O . GLY A 1 86 ? 10.917 -16.092 -8.477 1.00 65.00 86 GLY A O 1
ATOM 698 N N . ARG A 1 87 ? 8.852 -15.235 -8.724 1.00 61.50 87 ARG A N 1
ATOM 699 C CA . ARG A 1 87 ? 8.851 -15.295 -10.195 1.00 61.50 87 ARG A CA 1
ATOM 700 C C . ARG A 1 87 ? 9.842 -14.321 -10.824 1.00 61.50 87 ARG A C 1
ATOM 702 O O . ARG A 1 87 ? 10.575 -14.727 -11.720 1.00 61.50 87 ARG A O 1
ATOM 709 N N . LEU A 1 88 ? 9.901 -13.077 -10.349 1.00 63.78 88 LEU A N 1
ATOM 710 C CA . LEU A 1 88 ? 10.854 -12.083 -10.847 1.00 63.78 88 LEU A CA 1
ATOM 711 C C . LEU A 1 88 ? 12.293 -12.539 -10.611 1.00 63.78 88 LEU A C 1
ATOM 713 O O . LEU A 1 88 ? 13.111 -12.456 -11.511 1.00 63.78 88 LEU A O 1
ATOM 717 N N . THR A 1 89 ? 12.585 -13.089 -9.434 1.00 61.59 89 THR A N 1
ATOM 718 C CA . THR A 1 89 ? 13.906 -13.629 -9.090 1.00 61.59 89 THR A CA 1
ATOM 719 C C . THR A 1 89 ? 14.262 -14.832 -9.959 1.00 61.59 89 THR A C 1
ATOM 721 O O . THR A 1 89 ? 15.417 -14.984 -10.344 1.00 61.59 89 THR A O 1
ATOM 724 N N . ALA A 1 90 ? 13.292 -15.688 -10.295 1.00 60.81 90 ALA A N 1
ATOM 725 C CA . ALA A 1 90 ? 13.521 -16.803 -11.208 1.00 60.81 90 ALA A CA 1
ATOM 726 C C . ALA A 1 90 ? 13.872 -16.319 -12.626 1.00 60.81 90 ALA A C 1
ATOM 728 O O . ALA A 1 90 ? 14.852 -16.790 -13.192 1.00 60.81 90 ALA A O 1
ATOM 729 N N . VAL A 1 91 ? 13.127 -15.345 -13.160 1.00 59.53 91 VAL A N 1
ATOM 730 C CA . VAL A 1 91 ? 13.392 -14.747 -14.483 1.00 59.53 91 VAL A CA 1
ATOM 731 C C . VAL A 1 91 ? 14.716 -13.982 -14.487 1.00 59.53 91 VAL A C 1
ATOM 733 O O . VAL A 1 91 ? 15.537 -14.150 -15.380 1.00 59.53 91 VAL A O 1
ATOM 736 N N . ALA A 1 92 ? 14.971 -13.195 -13.447 1.00 58.50 92 ALA A N 1
ATOM 737 C CA . ALA A 1 92 ? 16.167 -12.379 -13.342 1.00 58.50 92 ALA A CA 1
ATOM 738 C C . ALA A 1 92 ? 17.431 -13.225 -13.107 1.00 58.50 92 ALA A C 1
ATOM 740 O O . ALA A 1 92 ? 18.494 -12.856 -13.580 1.00 58.50 92 ALA A O 1
ATOM 741 N N . ARG A 1 93 ? 17.344 -14.410 -12.483 1.00 58.28 93 ARG A N 1
ATOM 742 C CA . ARG A 1 93 ? 18.461 -15.378 -12.444 1.00 58.28 93 ARG A CA 1
ATOM 743 C C . ARG A 1 93 ? 18.779 -15.990 -13.808 1.00 58.28 93 ARG A C 1
ATOM 745 O O . ARG A 1 93 ? 19.948 -16.275 -14.055 1.00 58.28 93 ARG A O 1
ATOM 752 N N . ASP A 1 94 ? 17.779 -16.166 -14.667 1.00 55.62 94 ASP A N 1
ATOM 753 C CA . ASP A 1 94 ? 17.980 -16.584 -16.061 1.00 55.62 94 ASP A CA 1
ATOM 754 C C . ASP A 1 94 ? 18.633 -15.466 -16.902 1.00 55.62 94 ASP A C 1
ATOM 756 O O . ASP A 1 94 ? 19.356 -15.757 -17.854 1.00 55.62 94 ASP A O 1
ATOM 760 N N . GLU A 1 95 ? 18.449 -14.195 -16.516 1.00 54.94 95 GLU A N 1
ATOM 761 C CA . GLU A 1 95 ? 18.979 -13.011 -17.221 1.00 54.94 95 GLU A CA 1
ATOM 762 C C . GLU A 1 95 ? 20.180 -12.318 -16.529 1.00 54.94 95 GLU A C 1
ATOM 764 O O . GLU A 1 95 ? 20.807 -11.436 -17.116 1.00 54.94 95 GLU A O 1
ATOM 769 N N . GLY A 1 96 ? 20.561 -12.735 -15.316 1.00 53.09 96 GLY A N 1
ATOM 770 C CA . GLY A 1 96 ? 21.691 -12.202 -14.540 1.00 53.09 96 GLY A CA 1
ATOM 771 C C . GLY A 1 96 ? 21.426 -10.950 -13.679 1.00 53.09 96 GLY A C 1
ATOM 772 O O . GLY A 1 96 ? 22.394 -10.295 -13.292 1.00 53.09 96 GLY A O 1
ATOM 773 N N . ASP A 1 97 ? 20.173 -10.610 -13.356 1.00 57.06 97 ASP A N 1
ATOM 774 C CA . ASP A 1 97 ? 19.795 -9.413 -12.580 1.00 57.06 97 ASP A CA 1
ATOM 775 C C . ASP A 1 97 ? 19.299 -9.776 -11.155 1.00 57.06 97 ASP A C 1
ATOM 777 O O . ASP A 1 97 ? 18.535 -10.721 -10.954 1.00 57.06 97 ASP A O 1
ATOM 781 N N . PHE A 1 98 ? 19.743 -9.051 -10.124 1.00 55.06 98 PHE A N 1
ATOM 782 C CA . PHE A 1 98 ? 19.448 -9.346 -8.707 1.00 55.06 98 PHE A CA 1
ATOM 783 C C . PHE A 1 98 ? 18.630 -8.214 -8.073 1.00 55.06 98 PHE A C 1
ATOM 785 O O . PHE A 1 98 ? 19.123 -7.438 -7.260 1.00 55.06 98 PHE A O 1
ATOM 792 N N . LEU A 1 99 ? 17.356 -8.120 -8.452 1.00 55.78 99 LEU A N 1
ATOM 793 C CA . LEU A 1 99 ? 16.390 -7.159 -7.894 1.00 55.78 99 LEU A CA 1
ATOM 794 C C . LEU A 1 99 ? 15.603 -7.706 -6.690 1.00 55.78 99 LEU A C 1
ATOM 796 O O . LEU A 1 99 ? 15.107 -6.936 -5.872 1.00 55.78 99 LEU A O 1
ATOM 800 N N . GLY A 1 100 ? 15.470 -9.032 -6.582 1.00 51.59 100 GLY A N 1
ATOM 801 C CA . GLY A 1 100 ? 14.528 -9.671 -5.656 1.00 51.59 100 GLY A CA 1
ATOM 802 C C . GLY A 1 100 ? 14.874 -9.555 -4.169 1.00 51.59 100 GLY A C 1
ATOM 803 O O . GLY A 1 100 ? 13.986 -9.673 -3.332 1.00 51.59 100 GLY A O 1
ATOM 804 N N . GLU A 1 101 ? 16.139 -9.306 -3.819 1.00 47.50 101 GLU A N 1
ATOM 805 C CA . GLU A 1 101 ? 16.597 -9.348 -2.419 1.00 47.50 101 GLU A CA 1
ATOM 806 C C . GLU A 1 101 ? 16.334 -8.050 -1.637 1.00 47.50 101 GLU A C 1
ATOM 808 O O . GLU A 1 101 ? 16.305 -8.081 -0.410 1.00 47.50 101 GLU A O 1
ATOM 813 N N . GLN A 1 102 ? 16.093 -6.919 -2.310 1.00 53.12 102 GLN A N 1
ATOM 814 C CA . GLN A 1 102 ? 15.917 -5.617 -1.646 1.00 53.12 102 GLN A CA 1
ATOM 815 C C . GLN A 1 102 ? 14.455 -5.245 -1.341 1.00 53.12 102 GLN A C 1
ATOM 817 O O . GLN A 1 102 ? 14.224 -4.242 -0.673 1.00 53.12 102 GLN A O 1
ATOM 822 N N . LEU A 1 103 ? 13.483 -6.040 -1.804 1.00 50.94 103 LEU A N 1
ATOM 823 C CA . LEU A 1 103 ? 12.044 -5.771 -1.648 1.00 50.94 103 LEU A CA 1
ATOM 824 C C . LEU A 1 103 ? 11.441 -6.319 -0.337 1.00 50.94 103 LEU A C 1
ATOM 826 O O . LEU A 1 103 ? 10.325 -5.959 0.009 1.00 50.94 103 LEU A O 1
ATOM 830 N N . HIS A 1 104 ? 12.161 -7.169 0.407 1.00 48.97 104 HIS A N 1
ATOM 831 C CA . HIS A 1 104 ? 11.652 -7.846 1.613 1.00 48.97 104 HIS A CA 1
ATOM 832 C C . HIS A 1 104 ? 12.454 -7.509 2.882 1.00 48.97 104 HIS A C 1
ATOM 834 O O . HIS A 1 104 ? 12.929 -8.399 3.588 1.00 48.97 104 HIS A O 1
ATOM 840 N N . ALA A 1 105 ? 12.605 -6.224 3.201 1.00 34.28 105 ALA A N 1
ATOM 841 C CA . ALA A 1 105 ? 12.918 -5.832 4.573 1.00 34.28 105 ALA A CA 1
ATOM 842 C C . ALA A 1 105 ? 11.594 -5.627 5.329 1.00 34.28 105 ALA A C 1
ATOM 844 O O . ALA A 1 105 ? 11.023 -4.543 5.276 1.00 34.28 105 ALA A O 1
ATOM 845 N N . VAL A 1 106 ? 11.112 -6.697 5.972 1.00 39.91 106 VAL A N 1
ATOM 846 C CA . VAL A 1 106 ? 10.048 -6.666 6.998 1.00 39.91 106 VAL A CA 1
ATOM 847 C C . VAL A 1 106 ? 10.688 -6.517 8.373 1.00 39.91 106 VAL A C 1
ATOM 849 O O . VAL A 1 106 ? 11.697 -7.223 8.617 1.00 39.91 106 VAL A O 1
#

Sequence (106 aa):
EFTAAQQYVAIAVYFDSEDLPQLAKHFYSQAVEERNHAMMLVQHLLDRDLRVEIPGVDTVRNQFDRPREALALALDQERTVTDQV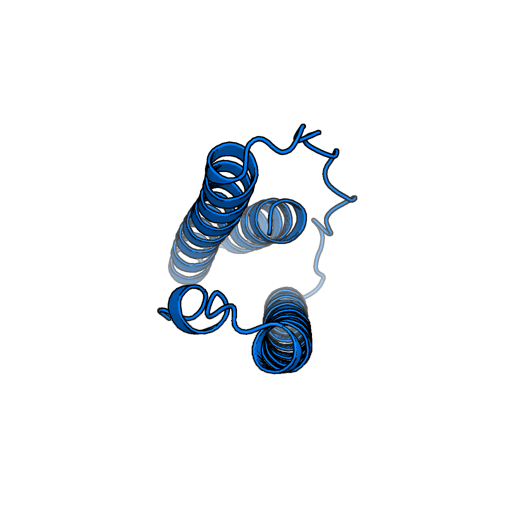GRLTAVARDEGDFLGEQLHAV